Protein AF-A0A2D5MUQ4-F1 (afdb_monomer_lite)

Sequence (178 aa):
MEIVLVNTPPAYGQQVWVDNIKHMLDNNNREYDTIHVMDSVVYGGVYDKLLLFDRFRTGQYLYFDLDIIINGSIVDLYTNKFTLLNAWWREPFHTPLNSSIMSWCGDHSYIHDKFAEDPDYYMVKYHKGIDEYIYKEIEYETYEKVCDSYVYGGGEMPITLYNHARDKLWEHECSLSE

Secondary structure (DSSP, 8-state):
-EEEEE--TTT---HHHHHHHHHHHHHTT---SEEEEE---SS-GGGGGGHHHHH--SSEEEEE-SSEEE-S--GGG--SS-EEEE-TTS-TTS-SEEEEEEEEES--THHHHHHHTSHHHHHHHTTT-HHHHHHHHS--EE-SS--EEGGGT--SSSEEE-GGGGGGGGGSTTSPP-

pLDDT: mean 94.15, std 5.93, range [52.16, 98.5]

Radius of gyration: 15.36 Å; chains: 1; bounding box: 35×33×42 Å

Structure (mmCIF, N/CA/C/O backbone):
data_AF-A0A2D5MUQ4-F1
#
_entry.id   AF-A0A2D5MUQ4-F1
#
loop_
_atom_site.group_PDB
_atom_site.id
_atom_site.type_symbol
_atom_site.label_atom_id
_atom_site.label_alt_id
_atom_site.label_comp_id
_atom_site.label_asym_id
_atom_site.label_entity_id
_atom_site.label_seq_id
_atom_site.pdbx_PDB_ins_code
_atom_site.Cartn_x
_atom_site.Cartn_y
_atom_site.Cartn_z
_atom_site.occupancy
_atom_site.B_iso_or_equiv
_atom_site.auth_seq_id
_atom_site.auth_comp_id
_atom_site.auth_asym_id
_atom_site.auth_atom_id
_atom_site.pdbx_PDB_model_num
ATOM 1 N N . MET A 1 1 ? -14.838 -7.411 -0.665 1.00 86.75 1 MET A N 1
ATOM 2 C CA . MET A 1 1 ? -13.852 -6.411 -0.220 1.00 86.75 1 MET A CA 1
ATOM 3 C C . MET A 1 1 ? -12.791 -7.134 0.578 1.00 86.75 1 MET A C 1
ATOM 5 O O . MET A 1 1 ? -13.040 -7.548 1.706 1.00 86.75 1 MET A O 1
ATOM 9 N N . GLU A 1 2 ? -11.645 -7.365 -0.044 1.00 95.06 2 GLU A N 1
ATOM 10 C CA . GLU A 1 2 ? -10.584 -8.198 0.511 1.00 95.06 2 GLU A CA 1
ATOM 11 C C . GLU A 1 2 ? -9.369 -7.325 0.824 1.00 95.06 2 GLU A C 1
ATOM 13 O O . GLU A 1 2 ? -8.897 -6.572 -0.029 1.00 95.06 2 GLU A O 1
ATOM 18 N N . ILE A 1 3 ? -8.866 -7.421 2.052 1.00 96.56 3 ILE A N 1
ATOM 19 C CA . ILE A 1 3 ? -7.632 -6.750 2.455 1.00 96.56 3 ILE A CA 1
ATOM 20 C C . ILE A 1 3 ? -6.459 -7.657 2.113 1.00 96.56 3 ILE A C 1
ATOM 22 O O . ILE A 1 3 ? -6.525 -8.870 2.314 1.00 96.56 3 ILE A O 1
ATOM 26 N N . VAL A 1 4 ? -5.371 -7.075 1.626 1.00 97.88 4 VAL A N 1
ATOM 27 C CA . VAL A 1 4 ? -4.154 -7.808 1.284 1.00 97.88 4 VAL A CA 1
ATOM 28 C C . VAL A 1 4 ? -2.959 -7.152 1.961 1.00 97.88 4 VAL A C 1
ATOM 30 O O . VAL A 1 4 ? -2.803 -5.938 1.899 1.00 97.88 4 VAL A O 1
ATOM 33 N N . LEU A 1 5 ? -2.109 -7.948 2.605 1.00 98.25 5 LEU A N 1
ATOM 34 C CA . LEU A 1 5 ? -0.939 -7.479 3.348 1.00 98.25 5 LEU A CA 1
ATOM 35 C C . LEU A 1 5 ? 0.315 -8.230 2.898 1.00 98.25 5 LEU A C 1
ATOM 37 O O . LEU A 1 5 ? 0.256 -9.426 2.607 1.00 98.25 5 LEU A O 1
ATOM 41 N N . VAL A 1 6 ? 1.460 -7.547 2.888 1.00 97.62 6 VAL A N 1
ATOM 42 C CA . VAL A 1 6 ? 2.773 -8.147 2.607 1.00 97.62 6 VAL A CA 1
ATOM 43 C C . VAL A 1 6 ? 3.601 -8.135 3.885 1.00 97.62 6 VAL A C 1
ATOM 45 O O . VAL A 1 6 ? 4.000 -7.077 4.360 1.00 97.62 6 VAL A O 1
ATOM 48 N N . ASN A 1 7 ? 3.854 -9.317 4.445 1.00 97.00 7 ASN A N 1
ATOM 49 C CA . ASN A 1 7 ? 4.546 -9.514 5.716 1.00 97.00 7 ASN A CA 1
ATOM 50 C C . ASN A 1 7 ? 5.844 -10.308 5.516 1.00 97.00 7 ASN A C 1
ATOM 52 O O . ASN A 1 7 ? 5.969 -11.444 5.970 1.00 97.00 7 ASN A O 1
ATOM 56 N N . THR A 1 8 ? 6.806 -9.722 4.802 1.00 94.81 8 THR A N 1
ATOM 57 C CA . THR A 1 8 ? 8.062 -10.389 4.432 1.00 94.81 8 THR A CA 1
ATOM 58 C C . THR A 1 8 ? 9.258 -9.944 5.297 1.00 94.81 8 THR A C 1
ATOM 60 O O . THR A 1 8 ? 9.400 -8.759 5.625 1.00 94.81 8 THR A O 1
ATOM 63 N N . PRO A 1 9 ? 10.161 -10.868 5.687 1.00 92.81 9 PRO A N 1
ATOM 64 C CA . PRO A 1 9 ? 11.406 -10.527 6.377 1.00 92.81 9 PRO A CA 1
ATOM 65 C C . PRO A 1 9 ? 12.419 -9.823 5.453 1.00 92.81 9 PRO A C 1
ATOM 67 O O . PRO A 1 9 ? 12.326 -9.930 4.231 1.00 92.81 9 PRO A O 1
ATOM 70 N N . PRO A 1 10 ? 13.433 -9.125 6.008 1.00 91.19 10 PRO A N 1
ATOM 71 C CA . PRO A 1 10 ? 13.711 -8.950 7.439 1.00 91.19 10 PRO A CA 1
ATOM 72 C C . PRO A 1 10 ? 13.023 -7.724 8.051 1.00 91.19 10 PRO A C 1
ATOM 74 O O . PRO A 1 10 ? 13.089 -7.526 9.260 1.00 91.19 10 PRO A O 1
ATOM 77 N N . ALA A 1 11 ? 12.429 -6.862 7.221 1.00 88.31 11 ALA A N 1
ATOM 78 C CA . ALA A 1 11 ? 11.771 -5.649 7.688 1.00 88.31 11 ALA A CA 1
ATOM 79 C C . ALA A 1 11 ? 10.514 -5.973 8.505 1.00 88.31 11 ALA A C 1
ATOM 81 O O . ALA A 1 11 ? 10.286 -5.339 9.533 1.00 88.31 11 ALA A O 1
ATOM 82 N N . TYR A 1 12 ? 9.762 -6.976 8.056 1.00 93.25 12 TYR A N 1
ATOM 83 C CA . TYR A 1 12 ? 8.589 -7.520 8.724 1.00 93.25 12 TYR A CA 1
ATOM 84 C C . TYR A 1 12 ? 8.767 -9.041 8.900 1.00 93.25 12 TYR A C 1
ATOM 86 O O . TYR A 1 12 ? 9.876 -9.514 9.149 1.00 93.25 12 TYR A O 1
ATOM 94 N N . GLY A 1 13 ? 7.690 -9.820 8.814 1.00 93.00 13 GLY A N 1
ATOM 95 C CA . GLY A 1 13 ? 7.683 -11.279 8.975 1.00 93.00 13 GLY A CA 1
ATOM 96 C C . GLY A 1 13 ? 7.219 -11.754 10.353 1.00 93.00 13 GLY A C 1
ATOM 97 O O . GLY A 1 13 ? 7.132 -12.953 10.599 1.00 93.00 13 GLY A O 1
ATOM 98 N N . GLN A 1 14 ? 6.907 -10.829 11.261 1.00 94.88 14 GLN A N 1
ATOM 99 C CA . GLN A 1 14 ? 6.326 -11.139 12.568 1.00 94.88 14 GLN A CA 1
ATOM 100 C C . GLN A 1 14 ? 4.811 -10.938 12.511 1.00 94.88 14 GLN A C 1
ATOM 102 O O . GLN A 1 14 ? 4.330 -9.980 11.907 1.00 94.88 14 GLN A O 1
ATOM 107 N N . GLN A 1 15 ? 4.054 -11.828 13.155 1.00 95.94 15 GLN A N 1
ATOM 108 C CA . GLN A 1 15 ? 2.587 -11.809 13.121 1.00 95.94 15 GLN A CA 1
ATOM 109 C C . GLN A 1 15 ? 1.989 -10.527 13.731 1.00 95.94 15 GLN A C 1
ATOM 111 O O . GLN A 1 15 ? 0.960 -10.055 13.258 1.00 95.94 15 GLN A O 1
ATOM 116 N N . VAL A 1 16 ? 2.685 -9.905 14.691 1.00 95.62 16 VAL A N 1
ATOM 117 C CA . VAL A 1 16 ? 2.245 -8.671 15.368 1.00 95.62 16 VAL A CA 1
ATOM 118 C C . VAL A 1 16 ? 1.928 -7.526 14.399 1.00 95.62 16 VAL A C 1
ATOM 120 O O . VAL A 1 16 ? 1.010 -6.753 14.642 1.00 95.62 16 VAL A O 1
ATOM 123 N N . TRP A 1 17 ? 2.627 -7.439 13.263 1.00 96.25 17 TRP A N 1
ATOM 124 C CA . TRP A 1 17 ? 2.366 -6.407 12.257 1.00 96.25 17 TRP A CA 1
ATOM 125 C C . TRP A 1 17 ? 1.008 -6.587 11.575 1.00 96.25 17 TRP A C 1
ATOM 127 O O . TRP A 1 17 ? 0.276 -5.622 11.370 1.00 96.25 17 TRP A O 1
ATOM 137 N N . VAL A 1 18 ? 0.654 -7.832 11.252 1.00 97.25 18 VAL A N 1
ATOM 138 C CA . VAL A 1 18 ? -0.649 -8.179 10.670 1.00 97.25 18 VAL A CA 1
ATOM 139 C C . VAL A 1 18 ? -1.751 -7.990 11.704 1.00 97.25 18 VAL A C 1
ATOM 141 O O . VAL A 1 18 ? -2.789 -7.400 11.402 1.00 97.25 18 VAL A O 1
ATOM 144 N N . ASP A 1 19 ? -1.511 -8.454 12.930 1.00 96.69 19 ASP A N 1
ATOM 145 C CA . ASP A 1 19 ? -2.466 -8.328 14.029 1.00 96.69 19 ASP A CA 1
ATOM 146 C C . ASP A 1 19 ? -2.759 -6.855 14.331 1.00 96.69 19 ASP A C 1
ATOM 148 O O . ASP A 1 19 ? -3.904 -6.503 14.605 1.00 96.69 19 ASP A O 1
ATOM 152 N N . ASN A 1 20 ? -1.757 -5.982 14.207 1.00 96.69 20 ASN A N 1
ATOM 153 C CA . ASN A 1 20 ? -1.917 -4.548 14.401 1.00 96.69 20 ASN A CA 1
ATOM 154 C C . ASN A 1 20 ? -2.831 -3.912 13.343 1.00 96.69 20 ASN A C 1
ATOM 156 O O . ASN A 1 20 ? -3.748 -3.171 13.693 1.00 96.69 20 ASN A O 1
ATOM 160 N N . ILE A 1 21 ? -2.650 -4.246 12.058 1.00 96.31 21 ILE A N 1
ATOM 161 C CA . ILE A 1 21 ? -3.567 -3.789 10.999 1.00 96.31 21 ILE A CA 1
ATOM 162 C C . ILE A 1 21 ? -4.990 -4.264 11.286 1.00 96.31 21 ILE A C 1
ATOM 164 O O . ILE A 1 21 ? -5.930 -3.469 11.239 1.00 96.31 21 ILE A O 1
ATOM 168 N N . LYS A 1 22 ? -5.151 -5.544 11.634 1.00 95.25 22 LYS A N 1
ATOM 169 C CA . LYS A 1 22 ? -6.458 -6.106 11.974 1.00 95.25 22 LYS A CA 1
ATOM 170 C C . LYS A 1 22 ? -7.100 -5.376 13.158 1.00 95.25 22 LYS A C 1
ATOM 172 O O . LYS A 1 22 ? -8.259 -4.990 13.068 1.00 95.25 22 LYS A O 1
ATOM 177 N N . HIS A 1 23 ? -6.343 -5.133 14.225 1.00 94.44 23 HIS A N 1
ATOM 178 C CA . HIS A 1 23 ? -6.805 -4.395 15.399 1.00 94.44 23 HIS A CA 1
ATOM 179 C C . HIS A 1 23 ? -7.346 -3.008 15.033 1.00 94.44 23 HIS A C 1
ATOM 181 O O . HIS A 1 23 ? -8.448 -2.642 15.442 1.00 94.44 23 HIS A O 1
ATOM 187 N N . MET A 1 24 ? -6.606 -2.256 14.214 1.00 94.50 24 MET A N 1
ATOM 188 C CA . MET A 1 24 ? -7.035 -0.929 13.774 1.00 94.50 24 MET A CA 1
ATOM 189 C C . MET A 1 24 ? -8.279 -0.985 12.878 1.00 94.50 24 MET A C 1
ATOM 191 O O . MET A 1 24 ? -9.165 -0.142 13.014 1.00 94.50 24 MET A O 1
ATOM 195 N N . LEU A 1 25 ? -8.394 -1.976 11.989 1.00 92.75 25 LEU A N 1
ATOM 196 C CA . LEU A 1 25 ? -9.591 -2.165 11.161 1.00 92.75 25 LEU A CA 1
ATOM 197 C C . LEU A 1 25 ? -10.826 -2.506 12.009 1.00 92.75 25 LEU A C 1
ATOM 199 O O . LEU A 1 25 ? -11.881 -1.890 11.828 1.00 92.75 25 LEU A O 1
ATOM 203 N N . ASP A 1 26 ? -10.680 -3.436 12.953 1.00 90.94 26 ASP A N 1
ATOM 204 C CA . ASP A 1 26 ? -11.761 -3.900 13.825 1.00 90.94 26 ASP A CA 1
ATOM 205 C C . ASP A 1 26 ? -12.262 -2.754 14.732 1.00 90.94 26 ASP A C 1
ATOM 207 O O . ASP A 1 26 ? -13.469 -2.522 14.831 1.00 90.94 26 ASP A O 1
ATOM 211 N N . ASN A 1 27 ? -11.356 -1.952 15.310 1.00 89.56 27 ASN A N 1
ATOM 212 C CA . ASN A 1 27 ? -11.713 -0.789 16.141 1.00 89.56 27 ASN A CA 1
ATOM 213 C C . ASN A 1 27 ? -12.440 0.320 15.365 1.00 89.56 27 ASN A C 1
ATOM 215 O O . ASN A 1 27 ? -13.221 1.078 15.942 1.00 89.56 27 ASN A O 1
ATOM 219 N N . ASN A 1 28 ? -12.205 0.417 14.056 1.00 83.69 28 ASN A N 1
ATOM 220 C CA . ASN A 1 28 ? -12.865 1.383 13.181 1.00 83.69 28 ASN A CA 1
ATOM 221 C C . ASN A 1 28 ? -14.154 0.825 12.537 1.00 83.69 28 ASN A C 1
ATOM 223 O O . ASN A 1 28 ? -14.631 1.394 11.551 1.00 83.69 28 ASN A O 1
ATOM 227 N N . ASN A 1 29 ? -14.723 -0.263 13.090 1.00 74.25 29 ASN A N 1
ATOM 228 C CA . ASN A 1 29 ? -15.952 -0.938 12.638 1.00 74.25 29 ASN A CA 1
ATOM 229 C C . ASN A 1 29 ? -15.964 -1.213 11.125 1.00 74.25 29 ASN A C 1
ATOM 231 O O . ASN A 1 29 ? -16.940 -0.919 10.430 1.00 74.25 29 ASN A O 1
ATOM 235 N N . ARG A 1 30 ? -14.850 -1.721 10.590 1.00 74.50 30 ARG A N 1
ATOM 236 C CA . ARG A 1 30 ? -14.719 -1.967 9.152 1.00 74.50 30 ARG A CA 1
ATOM 237 C C . ARG A 1 30 ? -15.258 -3.324 8.752 1.00 74.50 30 ARG A C 1
ATOM 239 O O . ARG A 1 30 ? -14.832 -4.349 9.267 1.00 74.50 30 ARG A O 1
ATOM 246 N N . GLU A 1 31 ? -16.130 -3.308 7.752 1.00 79.94 31 GLU A N 1
ATOM 247 C CA . GLU A 1 31 ? -16.535 -4.511 7.042 1.00 79.94 31 GLU A CA 1
ATOM 248 C C . GLU A 1 31 ? -15.486 -4.839 5.972 1.00 79.94 31 GLU A C 1
ATOM 250 O O . GLU A 1 31 ? -15.258 -4.078 5.029 1.00 79.94 31 GLU A O 1
ATOM 255 N N . TYR A 1 32 ? -14.829 -5.979 6.140 1.00 88.56 32 TYR A N 1
ATOM 256 C CA . TYR A 1 32 ? -14.004 -6.636 5.135 1.00 88.56 32 TYR A CA 1
ATOM 257 C C . TYR A 1 32 ? -14.345 -8.127 5.153 1.00 88.56 32 TYR A C 1
ATOM 259 O O . TYR A 1 32 ? -14.687 -8.678 6.198 1.00 88.56 32 TYR A O 1
ATOM 267 N N . ASP A 1 33 ? -14.252 -8.788 4.003 1.00 91.31 33 ASP A N 1
ATOM 268 C CA . ASP A 1 33 ? -14.628 -10.201 3.897 1.00 91.31 33 ASP A CA 1
ATOM 269 C C . ASP A 1 33 ? -13.505 -11.109 4.405 1.00 91.31 33 ASP A C 1
ATOM 271 O O . ASP A 1 33 ? -13.742 -12.138 5.037 1.00 91.31 33 ASP A O 1
ATOM 275 N N . THR A 1 34 ? -12.256 -10.764 4.088 1.00 94.88 34 THR A N 1
ATOM 276 C CA . THR A 1 34 ? -11.067 -11.568 4.396 1.00 94.88 34 THR A CA 1
ATOM 277 C C . THR A 1 34 ? -9.814 -10.692 4.387 1.00 94.88 34 THR A C 1
ATOM 279 O O . THR A 1 34 ? -9.734 -9.729 3.622 1.00 94.88 34 THR A O 1
ATOM 282 N N . ILE A 1 35 ? -8.836 -11.042 5.231 1.00 96.88 35 ILE A N 1
ATOM 283 C CA . ILE A 1 35 ? -7.461 -10.532 5.169 1.00 96.88 35 ILE A CA 1
ATOM 284 C C . ILE A 1 35 ? -6.578 -11.638 4.595 1.00 96.88 35 ILE A C 1
ATOM 286 O O . ILE A 1 35 ? -6.463 -12.714 5.183 1.00 96.88 35 ILE A O 1
ATOM 290 N N . HIS A 1 36 ? -5.927 -11.354 3.473 1.00 98.00 36 HIS A N 1
ATOM 291 C CA . HIS A 1 36 ? -4.890 -12.197 2.894 1.00 98.00 36 HIS A CA 1
ATOM 292 C C . HIS A 1 36 ? -3.518 -11.692 3.313 1.00 98.00 36 HIS A C 1
ATOM 294 O O . HIS A 1 36 ? -3.241 -10.496 3.244 1.00 98.00 36 HIS A O 1
ATOM 300 N N . VAL A 1 37 ? -2.638 -12.609 3.706 1.00 97.94 37 VAL A N 1
ATOM 301 C CA . VAL A 1 37 ? -1.260 -12.287 4.084 1.00 97.94 37 VAL A CA 1
ATOM 302 C C . VAL A 1 37 ? -0.316 -13.000 3.133 1.00 97.94 37 VAL A C 1
ATOM 304 O O . VAL A 1 37 ? -0.373 -14.219 2.984 1.00 97.94 37 VAL A O 1
ATOM 307 N N . MET A 1 38 ? 0.557 -12.231 2.492 1.00 96.44 38 MET A N 1
ATOM 308 C CA . MET A 1 38 ? 1.636 -12.739 1.663 1.00 96.44 38 MET A CA 1
ATOM 309 C C . MET A 1 38 ? 2.966 -12.616 2.406 1.00 96.44 38 MET A C 1
ATOM 311 O O . MET A 1 38 ? 3.388 -11.520 2.759 1.00 96.44 38 MET A O 1
ATOM 315 N N . ASP A 1 39 ? 3.646 -13.739 2.598 1.00 94.75 39 ASP A N 1
ATOM 316 C CA . ASP A 1 39 ? 4.913 -13.862 3.334 1.00 94.75 39 ASP A CA 1
ATOM 317 C C . ASP A 1 39 ? 6.069 -14.394 2.462 1.00 94.75 39 ASP A C 1
ATOM 319 O O . ASP A 1 39 ? 7.197 -14.568 2.926 1.00 94.75 39 ASP A O 1
ATOM 323 N N . SER A 1 40 ? 5.801 -14.645 1.178 1.00 91.69 40 SER A N 1
ATOM 324 C CA . SER A 1 40 ? 6.786 -15.157 0.229 1.00 91.69 40 SER A CA 1
ATOM 325 C C . SER A 1 40 ? 7.755 -14.059 -0.209 1.00 91.69 40 SER A C 1
ATOM 327 O O . SER A 1 40 ? 7.325 -13.023 -0.708 1.00 91.69 40 SER A O 1
ATOM 329 N N . VAL A 1 41 ? 9.055 -14.334 -0.108 1.00 95.44 41 VAL A N 1
ATOM 330 C CA . VAL A 1 41 ? 10.124 -13.474 -0.636 1.00 95.44 41 VAL A CA 1
ATOM 331 C C . VAL A 1 41 ? 10.547 -14.003 -2.005 1.00 95.44 41 VAL A C 1
ATOM 333 O O . VAL A 1 41 ? 11.063 -15.120 -2.085 1.00 95.44 41 VAL A O 1
ATOM 336 N N . VAL A 1 42 ? 10.324 -13.233 -3.075 1.00 96.00 42 VAL A N 1
ATOM 337 C CA . VAL A 1 42 ? 10.716 -13.609 -4.451 1.00 96.00 42 VAL A CA 1
ATOM 338 C C . VAL A 1 42 ? 11.713 -12.607 -5.022 1.00 96.00 42 VAL A C 1
ATOM 340 O O . VAL A 1 42 ? 12.784 -13.008 -5.468 1.00 96.00 42 VAL A O 1
ATOM 343 N N . TYR A 1 43 ? 11.385 -11.316 -4.970 1.00 94.62 43 TYR A N 1
ATOM 344 C CA . TYR A 1 43 ? 12.250 -10.223 -5.428 1.00 94.62 43 TYR A CA 1
ATOM 345 C C . TYR A 1 43 ? 12.979 -9.553 -4.260 1.00 94.62 43 TYR A C 1
ATOM 347 O O . TYR A 1 43 ? 14.104 -9.076 -4.404 1.00 94.62 43 TYR A O 1
ATOM 355 N N . GLY A 1 44 ? 12.347 -9.548 -3.085 1.00 93.12 44 GLY A N 1
ATOM 356 C CA . GLY A 1 44 ? 12.867 -8.944 -1.869 1.00 93.12 44 GLY A CA 1
ATOM 357 C C . GLY A 1 44 ? 12.488 -7.475 -1.689 1.00 93.12 44 GLY A C 1
ATOM 358 O O . GLY A 1 44 ? 12.308 -6.698 -2.633 1.00 93.12 44 GLY A O 1
ATOM 359 N N . GLY A 1 45 ? 12.403 -7.075 -0.419 1.00 91.88 45 GLY A N 1
ATOM 360 C CA . GLY A 1 45 ? 12.113 -5.700 -0.022 1.00 91.88 45 GLY A CA 1
ATOM 361 C C . GLY A 1 45 ? 10.775 -5.207 -0.573 1.00 91.88 45 GLY A C 1
ATOM 362 O O . GLY A 1 45 ? 9.781 -5.926 -0.579 1.00 91.88 45 GLY A O 1
ATOM 363 N N . VAL A 1 46 ? 10.751 -3.963 -1.055 1.00 94.50 46 VAL A N 1
ATOM 364 C CA . VAL A 1 46 ? 9.523 -3.340 -1.576 1.00 94.50 46 VAL A CA 1
ATOM 365 C C . VAL A 1 46 ? 9.004 -3.990 -2.861 1.00 94.50 46 VAL A C 1
ATOM 367 O O . VAL A 1 46 ? 7.836 -3.805 -3.190 1.00 94.50 46 VAL A O 1
ATOM 370 N N . TYR A 1 47 ? 9.838 -4.742 -3.587 1.00 96.75 47 TYR A N 1
ATOM 371 C CA . TYR A 1 47 ? 9.458 -5.342 -4.869 1.00 96.75 47 TYR A CA 1
ATOM 372 C C . TYR A 1 47 ? 8.545 -6.556 -4.718 1.00 96.75 47 TYR A C 1
ATOM 374 O O . TYR A 1 47 ? 7.775 -6.832 -5.633 1.00 96.75 47 TYR A O 1
ATOM 382 N N . ASP A 1 48 ? 8.538 -7.228 -3.562 1.00 96.50 48 ASP A N 1
ATOM 383 C CA . ASP A 1 48 ? 7.624 -8.355 -3.322 1.00 96.50 48 ASP A CA 1
ATOM 384 C C . ASP A 1 48 ? 6.148 -7.935 -3.414 1.00 96.50 48 ASP A C 1
ATOM 386 O O . ASP A 1 48 ? 5.301 -8.748 -3.773 1.00 96.50 48 ASP A O 1
ATOM 390 N N . LYS A 1 49 ? 5.831 -6.647 -3.215 1.00 97.25 49 LYS A N 1
ATOM 391 C CA . LYS A 1 49 ? 4.494 -6.083 -3.467 1.00 97.25 49 LYS A CA 1
ATOM 392 C C . LYS A 1 49 ? 3.994 -6.318 -4.899 1.00 97.25 49 LYS A C 1
A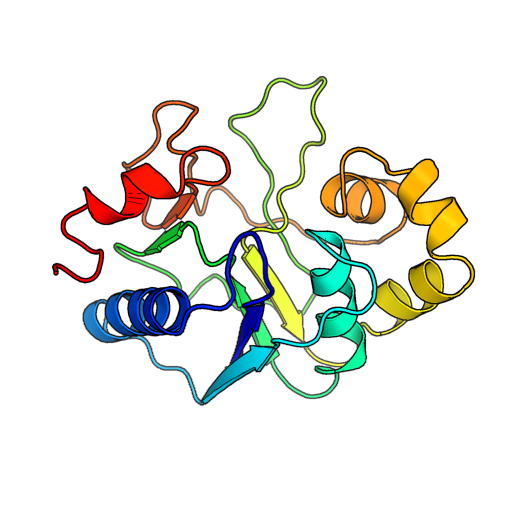TOM 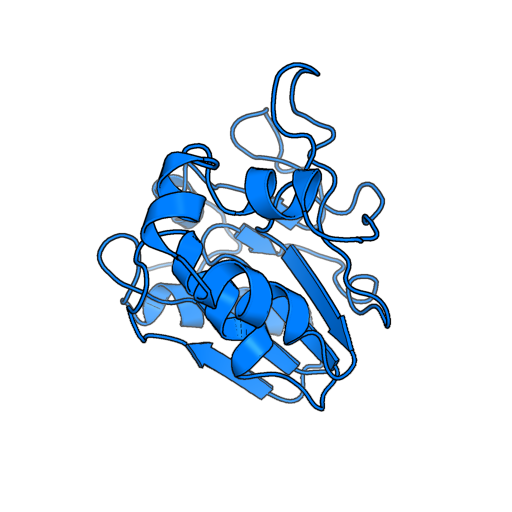394 O O . LYS A 1 49 ? 2.789 -6.353 -5.119 1.00 97.25 49 LYS A O 1
ATOM 399 N N . LEU A 1 50 ? 4.877 -6.496 -5.882 1.00 98.00 50 LEU A N 1
ATOM 400 C CA . LEU A 1 50 ? 4.463 -6.751 -7.264 1.00 98.00 50 LEU A CA 1
ATOM 401 C C . LEU A 1 50 ? 3.816 -8.132 -7.432 1.00 98.00 50 LEU A C 1
ATOM 403 O O . LEU A 1 50 ? 2.961 -8.294 -8.297 1.00 98.00 50 LEU A O 1
ATOM 407 N N . LEU A 1 51 ? 4.130 -9.097 -6.561 1.00 97.75 51 LEU A N 1
ATOM 408 C CA . LEU A 1 51 ? 3.484 -10.417 -6.552 1.00 97.75 51 LEU A CA 1
ATOM 409 C C . LEU A 1 51 ? 1.987 -10.339 -6.224 1.00 97.75 51 LEU A C 1
ATOM 411 O O . LEU A 1 51 ? 1.247 -11.282 -6.500 1.00 97.75 51 LEU A O 1
ATOM 415 N N . LEU A 1 52 ? 1.519 -9.230 -5.644 1.00 97.88 52 LEU A N 1
ATOM 416 C CA . LEU A 1 52 ? 0.100 -9.035 -5.363 1.00 97.88 52 LEU A CA 1
ATOM 417 C C . LEU A 1 52 ? -0.728 -9.072 -6.653 1.00 97.88 52 LEU A C 1
ATOM 419 O O . LEU A 1 52 ? -1.770 -9.721 -6.695 1.00 97.88 52 LEU A O 1
ATOM 423 N N . PHE A 1 53 ? -0.230 -8.454 -7.725 1.00 98.06 53 PHE A N 1
ATOM 424 C CA . PHE A 1 53 ? -0.925 -8.413 -9.013 1.00 98.06 53 PHE A CA 1
ATOM 425 C C . PHE A 1 53 ? -0.935 -9.771 -9.729 1.00 98.06 53 PHE A C 1
ATOM 427 O O . PHE A 1 53 ? -1.834 -10.042 -10.519 1.00 98.06 53 PHE A O 1
ATOM 434 N N . ASP A 1 54 ? 0.022 -10.648 -9.419 1.00 97.56 54 ASP A N 1
ATOM 435 C CA . ASP A 1 54 ? 0.028 -12.035 -9.890 1.00 97.56 54 ASP A CA 1
ATOM 436 C C . ASP A 1 54 ? -0.980 -12.913 -9.130 1.00 97.56 54 ASP A C 1
ATOM 438 O O . ASP A 1 54 ? -1.658 -13.751 -9.723 1.00 97.56 54 ASP A O 1
ATOM 442 N N . ARG A 1 55 ? -1.119 -12.715 -7.815 1.00 97.19 55 ARG A N 1
ATOM 443 C CA . ARG A 1 55 ? -1.904 -13.607 -6.942 1.00 97.19 55 ARG A CA 1
ATOM 444 C C . ARG A 1 55 ? -3.380 -13.221 -6.822 1.00 97.19 55 ARG A C 1
ATOM 446 O O . ARG A 1 55 ? -4.225 -14.094 -6.636 1.00 97.19 55 ARG A O 1
ATOM 453 N N . PHE A 1 56 ? -3.703 -11.936 -6.936 1.00 97.31 56 PHE A N 1
ATOM 454 C CA . PHE A 1 56 ? -5.022 -11.383 -6.618 1.00 97.31 56 PHE A CA 1
ATOM 455 C C . PHE A 1 56 ? -5.665 -10.755 -7.863 1.00 97.31 56 PHE A C 1
ATOM 457 O O . PHE A 1 56 ? -5.595 -9.545 -8.079 1.00 97.31 56 PHE A O 1
ATOM 464 N N . ARG A 1 57 ? -6.284 -11.603 -8.700 1.00 97.06 57 ARG A N 1
ATOM 465 C CA . ARG A 1 57 ? -6.751 -11.244 -10.059 1.00 97.06 57 ARG A CA 1
ATOM 466 C C . ARG A 1 57 ? -8.270 -11.202 -10.262 1.00 97.06 57 ARG A C 1
ATOM 468 O O . ARG A 1 57 ? -8.725 -10.868 -11.349 1.00 97.06 57 ARG A O 1
ATOM 475 N N . THR A 1 58 ? -9.076 -11.622 -9.285 1.00 96.00 58 THR A N 1
ATOM 476 C CA . THR A 1 58 ? -10.522 -11.864 -9.520 1.00 96.00 58 THR A CA 1
ATOM 477 C C . THR A 1 58 ? -11.460 -11.089 -8.602 1.00 96.00 58 THR A C 1
ATOM 479 O O . THR A 1 58 ? -12.625 -10.909 -8.947 1.00 96.00 58 THR A O 1
ATOM 482 N N . GLY A 1 59 ? -10.965 -10.622 -7.460 1.00 95.31 59 GLY A N 1
ATOM 483 C CA . GLY A 1 59 ? -11.734 -9.890 -6.461 1.00 95.31 59 GLY A CA 1
ATOM 484 C C . GLY A 1 59 ? -11.563 -8.372 -6.528 1.00 95.31 59 GLY A C 1
ATOM 485 O O . GLY A 1 59 ? -11.072 -7.803 -7.505 1.00 95.31 59 GLY A O 1
ATOM 486 N N . GLN A 1 60 ? -11.985 -7.736 -5.436 1.00 96.25 60 GLN A N 1
ATOM 487 C CA . GLN A 1 60 ? -11.808 -6.316 -5.147 1.00 96.25 60 GLN A CA 1
ATOM 488 C C . GLN A 1 60 ? -10.861 -6.200 -3.956 1.00 96.25 60 GLN A C 1
ATOM 490 O O . GLN A 1 60 ? -11.243 -6.549 -2.831 1.00 96.25 60 GLN A O 1
ATOM 495 N N . TYR A 1 61 ? -9.659 -5.695 -4.205 1.00 97.31 61 TYR A N 1
ATOM 496 C CA . TYR A 1 61 ? -8.564 -5.737 -3.247 1.00 97.31 61 TYR A CA 1
ATOM 497 C C . TYR A 1 61 ? -8.196 -4.343 -2.749 1.00 97.31 61 TYR A C 1
ATOM 499 O O . TYR A 1 61 ? -8.260 -3.357 -3.491 1.00 97.31 61 TYR A O 1
ATOM 507 N N . LEU A 1 62 ? -7.801 -4.276 -1.482 1.00 97.06 62 LEU A N 1
ATOM 508 C CA . LEU A 1 62 ? -7.191 -3.109 -0.862 1.00 97.06 62 LEU A CA 1
ATOM 509 C C . LEU A 1 62 ? -5.934 -3.559 -0.116 1.00 97.06 62 LEU A C 1
ATOM 511 O O . LEU A 1 62 ? 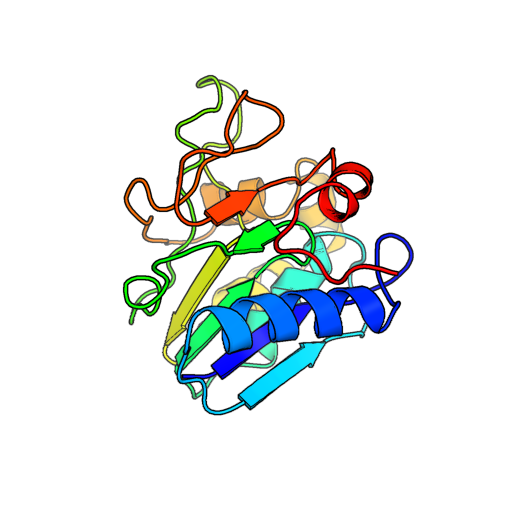-5.985 -4.362 0.813 1.00 97.06 62 LEU A O 1
ATOM 515 N N . TYR A 1 63 ? -4.800 -3.051 -0.568 1.00 98.25 63 TYR A N 1
ATOM 516 C CA . TYR A 1 63 ? -3.498 -3.274 0.024 1.00 98.25 63 TYR A CA 1
ATOM 517 C C . TYR A 1 63 ? -3.162 -2.182 1.033 1.00 98.25 63 TYR A C 1
ATOM 519 O O . TYR A 1 63 ? -3.374 -1.000 0.751 1.00 98.25 63 TYR A O 1
ATOM 527 N N . PHE A 1 64 ? -2.555 -2.592 2.144 1.00 97.81 64 PHE A N 1
ATOM 528 C CA . PHE A 1 64 ? -1.916 -1.711 3.112 1.00 97.81 64 PHE A CA 1
ATOM 529 C C . PHE A 1 64 ? -0.472 -2.152 3.365 1.00 97.81 64 PHE A C 1
ATOM 531 O O . PHE A 1 64 ? -0.207 -3.335 3.592 1.00 97.81 64 PHE A O 1
ATOM 538 N N . ASP A 1 65 ? 0.452 -1.189 3.391 1.00 97.75 65 ASP A N 1
ATOM 539 C CA . ASP A 1 65 ? 1.716 -1.383 4.098 1.00 97.75 65 ASP A CA 1
ATOM 540 C C . ASP A 1 65 ? 1.452 -1.611 5.590 1.00 97.75 65 ASP A C 1
ATOM 542 O O . ASP A 1 65 ? 0.454 -1.162 6.152 1.00 97.75 65 ASP A O 1
ATOM 546 N N . LEU A 1 66 ? 2.374 -2.317 6.242 1.00 97.50 66 LEU A N 1
ATOM 547 C CA . LEU A 1 66 ? 2.256 -2.681 7.654 1.00 97.50 66 LEU A CA 1
ATOM 548 C C . LEU A 1 66 ? 2.658 -1.548 8.611 1.00 97.50 66 LEU A C 1
ATOM 550 O O . LEU A 1 66 ? 2.415 -1.645 9.811 1.00 97.50 66 LEU A O 1
ATOM 554 N N . ASP A 1 67 ? 3.278 -0.482 8.102 1.00 96.75 67 ASP A N 1
ATOM 555 C CA . ASP A 1 67 ? 3.745 0.677 8.865 1.00 96.75 67 ASP A CA 1
ATOM 556 C C . ASP A 1 67 ? 2.830 1.902 8.704 1.00 96.75 67 ASP A C 1
ATOM 558 O O . ASP A 1 67 ? 3.276 3.024 8.446 1.00 96.75 67 ASP A O 1
ATOM 562 N N . ILE A 1 68 ? 1.531 1.685 8.895 1.00 96.62 68 ILE A N 1
ATOM 563 C CA . ILE A 1 68 ? 0.509 2.734 8.862 1.00 96.62 68 ILE A CA 1
ATOM 564 C C . ILE A 1 68 ? -0.321 2.725 10.144 1.00 96.62 68 ILE A C 1
ATOM 566 O O . ILE A 1 68 ? -0.507 1.679 10.760 1.00 96.62 68 ILE A O 1
ATOM 570 N N . ILE A 1 69 ? -0.878 3.876 10.507 1.00 96.31 69 ILE A N 1
ATOM 571 C CA . ILE A 1 69 ? -1.958 3.971 11.491 1.00 96.31 69 ILE A CA 1
ATOM 572 C C . ILE A 1 69 ? -3.270 4.222 10.761 1.00 96.31 69 ILE A C 1
ATOM 574 O O . ILE A 1 69 ? -3.331 5.098 9.902 1.00 96.31 69 ILE A O 1
ATOM 578 N N . ILE A 1 70 ? -4.316 3.480 11.130 1.00 94.56 70 ILE A N 1
ATOM 579 C CA . ILE A 1 70 ? -5.693 3.691 10.673 1.00 94.56 70 ILE A CA 1
ATOM 580 C C . ILE A 1 70 ? -6.517 4.120 11.892 1.00 94.56 70 ILE A C 1
ATOM 582 O O . ILE A 1 70 ? -6.824 3.304 12.761 1.00 94.56 70 ILE A O 1
ATOM 586 N N . ASN A 1 71 ? -6.869 5.402 11.967 1.00 91.00 71 ASN A N 1
ATOM 587 C CA . ASN A 1 71 ? -7.622 5.996 13.080 1.00 91.00 71 ASN A CA 1
ATOM 588 C C . ASN A 1 71 ? -8.998 6.547 12.643 1.00 91.00 71 ASN A C 1
ATOM 590 O O . ASN A 1 71 ? -9.680 7.207 13.427 1.00 91.00 71 ASN A O 1
ATOM 594 N N . GLY A 1 72 ? -9.421 6.277 11.400 1.00 86.88 72 GLY A N 1
ATOM 595 C CA . GLY A 1 72 ? -10.726 6.706 10.907 1.00 86.88 72 GLY A CA 1
ATOM 596 C C . GLY A 1 72 ? -11.211 6.045 9.610 1.00 86.88 72 GLY A C 1
ATOM 597 O O . GLY A 1 72 ? -10.983 4.865 9.344 1.00 86.88 72 GLY A O 1
ATOM 598 N N . SER A 1 73 ? -11.969 6.836 8.834 1.00 81.38 73 SER A N 1
ATOM 599 C CA . SER A 1 73 ? -12.479 6.640 7.455 1.00 81.38 73 SER A CA 1
ATOM 600 C C . SER A 1 73 ? -11.643 5.790 6.465 1.00 81.38 73 SER A C 1
ATOM 602 O O . SER A 1 73 ? -10.654 6.339 6.007 1.00 81.38 73 SER A O 1
ATOM 604 N N . ILE A 1 74 ? -12.010 4.564 6.046 1.00 78.69 74 ILE A N 1
ATOM 605 C CA . ILE A 1 74 ? -11.386 3.884 4.878 1.00 78.69 74 ILE A CA 1
ATOM 606 C C . ILE A 1 74 ? -12.374 3.430 3.786 1.00 78.69 74 ILE A C 1
ATOM 608 O O . ILE A 1 74 ? -11.955 2.793 2.825 1.00 78.69 74 ILE A O 1
ATOM 612 N N . VAL A 1 75 ? -13.681 3.723 3.915 1.00 67.94 75 VAL A N 1
ATOM 613 C CA . VAL A 1 75 ? -14.710 3.249 2.950 1.00 67.94 75 VAL A CA 1
ATOM 614 C C . VAL A 1 75 ? -14.384 3.671 1.517 1.00 67.94 75 VAL A C 1
ATOM 616 O O . VAL A 1 75 ? -14.563 2.890 0.588 1.00 67.94 75 VAL A O 1
ATOM 619 N N . ASP A 1 76 ? -13.843 4.874 1.352 1.00 83.81 76 ASP A N 1
ATOM 620 C CA . ASP A 1 76 ? -13.614 5.476 0.039 1.00 83.81 76 ASP A CA 1
ATOM 621 C C . ASP A 1 76 ? -12.308 5.004 -0.630 1.00 83.81 76 ASP A C 1
ATOM 623 O O . ASP A 1 76 ? -11.900 5.557 -1.650 1.00 83.81 76 ASP A O 1
ATOM 627 N N . LEU A 1 77 ? -11.638 3.986 -0.069 1.00 92.50 77 LEU A N 1
ATOM 628 C CA . LEU A 1 77 ? -10.398 3.440 -0.628 1.00 92.50 77 LEU A CA 1
ATOM 629 C C . LEU A 1 77 ? -10.617 2.305 -1.631 1.00 92.50 77 LEU A C 1
ATOM 631 O O . LEU A 1 77 ? -9.704 1.993 -2.383 1.00 92.50 77 LEU A O 1
ATOM 635 N N . TYR A 1 78 ? -11.789 1.669 -1.675 1.00 92.25 78 TYR A N 1
ATOM 636 C CA . TYR A 1 78 ? -12.036 0.628 -2.674 1.00 92.25 78 TYR A CA 1
ATOM 637 C C . TYR A 1 78 ? -12.362 1.247 -4.032 1.00 92.25 78 TYR A C 1
ATOM 639 O O . TYR A 1 78 ? -13.360 1.954 -4.179 1.00 92.25 78 TYR A O 1
ATOM 647 N N . THR A 1 79 ? -11.549 0.944 -5.044 1.00 93.44 79 THR A N 1
ATOM 648 C CA . THR A 1 79 ? -11.722 1.483 -6.398 1.00 93.44 79 THR A CA 1
ATOM 649 C C . THR A 1 79 ? -11.695 0.394 -7.467 1.00 93.44 79 THR A C 1
ATOM 651 O O . THR A 1 79 ? -11.020 -0.627 -7.351 1.00 93.44 79 THR A O 1
ATOM 654 N N . ASN A 1 80 ? -12.431 0.615 -8.560 1.00 92.62 80 ASN A N 1
ATOM 655 C CA . ASN A 1 80 ? -12.491 -0.358 -9.656 1.00 92.62 80 ASN A CA 1
ATOM 656 C C . ASN A 1 80 ? -11.230 -0.356 -10.539 1.00 92.62 80 ASN A C 1
ATOM 658 O O . ASN A 1 80 ? -10.934 -1.351 -11.193 1.00 92.62 80 ASN A O 1
ATOM 662 N N . LYS A 1 81 ? -10.508 0.767 -10.592 1.00 96.00 81 LYS A N 1
ATOM 663 C CA . LYS A 1 81 ? -9.268 0.929 -11.364 1.00 96.00 81 LYS A CA 1
ATOM 664 C C . LYS A 1 81 ? -8.061 0.824 -10.442 1.00 96.00 81 LYS A C 1
ATOM 666 O O . LYS A 1 81 ? -8.169 1.225 -9.287 1.00 96.00 81 LYS A O 1
ATOM 671 N N . PHE A 1 82 ? -6.907 0.401 -10.955 1.00 98.19 82 PHE A N 1
ATOM 672 C CA . PHE A 1 82 ? -5.663 0.466 -10.190 1.00 98.19 82 PHE A CA 1
ATOM 673 C C . PHE A 1 82 ? -5.384 1.889 -9.679 1.00 98.19 82 PHE A C 1
ATOM 675 O O . PHE A 1 82 ? -5.130 2.810 -10.457 1.00 98.19 82 PHE A O 1
ATOM 682 N N . THR A 1 83 ? -5.477 2.058 -8.361 1.00 98.50 83 THR A N 1
ATOM 683 C CA . THR A 1 83 ? -5.402 3.347 -7.669 1.00 98.50 83 THR A CA 1
ATOM 684 C C . THR A 1 83 ? -4.417 3.258 -6.514 1.00 98.50 83 THR A C 1
ATOM 686 O O . THR A 1 83 ? -4.484 2.322 -5.717 1.00 98.50 83 THR A O 1
ATOM 689 N N . LEU A 1 84 ? -3.531 4.241 -6.388 1.00 98.44 84 LEU A N 1
ATOM 690 C CA . LEU A 1 84 ? -2.584 4.360 -5.275 1.00 98.44 84 LEU A CA 1
ATOM 691 C C . LEU A 1 84 ? -2.456 5.807 -4.792 1.00 98.44 84 LEU A C 1
ATOM 693 O O . LEU A 1 84 ? -3.186 6.694 -5.233 1.00 98.44 84 LEU A O 1
ATOM 697 N N . LEU A 1 85 ? -1.570 6.073 -3.838 1.00 97.81 85 LEU A N 1
ATOM 698 C CA . LEU A 1 85 ? -1.484 7.399 -3.236 1.00 97.81 85 LEU A CA 1
ATOM 699 C C . LEU A 1 85 ? -0.682 8.369 -4.095 1.00 97.81 85 LEU A C 1
ATOM 701 O O . LEU A 1 85 ? 0.404 8.048 -4.579 1.00 97.81 85 LEU A O 1
ATOM 705 N N . ASN A 1 86 ? -1.175 9.602 -4.163 1.00 96.19 86 ASN A N 1
ATOM 706 C CA . ASN A 1 86 ? -0.348 10.762 -4.455 1.00 96.19 86 ASN A CA 1
ATOM 707 C C . ASN A 1 86 ? 0.296 11.253 -3.146 1.00 96.19 86 ASN A C 1
ATOM 709 O O . ASN A 1 86 ? -0.402 11.671 -2.221 1.00 96.19 86 ASN A O 1
ATOM 713 N N . ALA A 1 87 ? 1.623 11.221 -3.063 1.00 95.25 87 ALA A N 1
ATOM 714 C CA . ALA A 1 87 ? 2.422 11.668 -1.925 1.00 95.25 87 ALA A CA 1
ATOM 715 C C . ALA A 1 87 ? 2.519 13.204 -1.883 1.00 95.25 87 ALA A C 1
ATOM 717 O O . ALA A 1 87 ? 3.595 13.786 -2.023 1.00 95.25 87 ALA A O 1
ATOM 718 N N . TRP A 1 88 ? 1.377 13.865 -1.685 1.00 94.12 88 TRP A N 1
ATOM 719 C CA . TRP A 1 88 ? 1.196 15.321 -1.768 1.00 94.12 88 TRP A CA 1
ATOM 720 C C . TRP A 1 88 ? 2.027 16.138 -0.762 1.00 94.12 88 TRP A C 1
ATOM 722 O O . TRP A 1 88 ? 2.109 17.358 -0.891 1.00 94.12 88 TRP A O 1
ATOM 732 N N . TRP A 1 89 ? 2.621 15.483 0.236 1.00 94.06 89 TRP A N 1
ATOM 733 C CA . TRP A 1 89 ? 3.520 16.067 1.236 1.00 94.06 89 TRP A CA 1
ATOM 734 C C . TRP A 1 89 ? 4.996 16.100 0.802 1.00 94.06 89 TRP A C 1
ATOM 736 O O . TRP A 1 89 ? 5.816 16.703 1.491 1.00 94.06 89 TRP A O 1
ATOM 746 N N . ARG A 1 90 ? 5.370 15.426 -0.296 1.00 92.69 90 ARG A N 1
ATOM 747 C CA . ARG A 1 90 ? 6.761 15.375 -0.773 1.00 92.69 90 ARG A CA 1
ATOM 748 C C . ARG A 1 90 ? 7.082 16.547 -1.696 1.00 92.69 90 ARG A C 1
ATOM 750 O O . ARG A 1 90 ? 6.243 17.016 -2.460 1.00 92.69 90 ARG A O 1
ATOM 757 N N . GLU A 1 91 ? 8.349 16.950 -1.683 1.00 91.56 91 GLU A N 1
ATOM 758 C CA . GLU A 1 91 ? 8.874 17.932 -2.631 1.00 91.56 91 GLU A CA 1
ATOM 759 C C . GLU A 1 91 ? 8.849 17.405 -4.085 1.00 91.56 91 GLU A C 1
ATOM 761 O O . GLU A 1 91 ? 9.055 16.204 -4.300 1.00 91.56 91 GLU A O 1
ATOM 766 N N . PRO A 1 92 ? 8.701 18.277 -5.106 1.00 89.81 92 PRO A N 1
ATOM 767 C CA . PRO A 1 92 ? 8.490 17.873 -6.505 1.00 89.81 92 PRO A CA 1
ATOM 768 C C . PRO A 1 92 ? 9.585 17.011 -7.152 1.00 89.81 92 PRO A C 1
ATOM 770 O O . PRO A 1 92 ? 9.358 16.419 -8.202 1.00 89.81 92 PRO A O 1
ATOM 773 N N . PHE A 1 93 ? 10.792 16.967 -6.582 1.00 88.56 93 PHE A N 1
ATOM 774 C CA . PHE A 1 93 ? 11.899 16.160 -7.110 1.00 88.56 93 PHE A CA 1
ATOM 775 C C . PHE A 1 93 ? 11.858 14.691 -6.648 1.00 88.56 93 PHE A C 1
ATOM 777 O O . PHE A 1 93 ? 12.638 13.866 -7.138 1.00 88.56 93 PHE A O 1
ATOM 784 N N . HIS A 1 94 ? 10.976 14.352 -5.706 1.00 91.38 94 HIS A N 1
ATOM 785 C CA . HIS A 1 94 ? 10.699 12.972 -5.321 1.00 91.38 94 HIS A CA 1
ATOM 786 C C . HIS A 1 94 ? 9.686 12.324 -6.268 1.00 91.38 94 HIS A C 1
ATOM 788 O O . HIS A 1 94 ? 8.920 13.002 -6.948 1.00 91.38 94 HIS A O 1
ATOM 794 N N . THR A 1 95 ? 9.649 10.989 -6.287 1.00 93.38 95 THR A N 1
ATOM 795 C CA . THR A 1 95 ? 8.555 10.264 -6.939 1.00 93.38 95 THR A CA 1
ATOM 796 C C . THR A 1 95 ? 7.233 10.671 -6.272 1.00 93.38 95 THR A C 1
ATOM 798 O O . THR A 1 95 ? 7.123 10.538 -5.045 1.00 93.38 95 THR A O 1
ATOM 801 N N . PRO A 1 96 ? 6.241 11.161 -7.041 1.00 94.62 96 PRO A N 1
ATOM 802 C CA . PRO A 1 96 ? 5.002 11.695 -6.479 1.00 94.62 96 PRO A CA 1
ATOM 803 C C . PRO A 1 96 ? 4.055 10.599 -5.984 1.00 94.62 96 PRO A C 1
ATOM 805 O O . PRO A 1 96 ? 3.034 10.911 -5.393 1.00 94.62 96 PRO A O 1
ATOM 808 N N . LEU A 1 97 ? 4.368 9.321 -6.208 1.00 97.12 97 LEU A N 1
ATOM 809 C CA . LEU A 1 97 ? 3.545 8.195 -5.776 1.00 97.12 97 LEU A CA 1
ATOM 810 C C . LEU A 1 97 ? 4.019 7.595 -4.456 1.00 97.12 97 LEU A C 1
ATOM 812 O O . LEU A 1 97 ? 5.196 7.688 -4.097 1.00 97.12 97 LEU A O 1
ATOM 816 N N . ASN A 1 98 ? 3.086 6.949 -3.762 1.00 97.56 98 ASN A N 1
ATOM 817 C CA . ASN A 1 98 ? 3.362 6.081 -2.628 1.00 97.56 98 ASN A CA 1
ATOM 818 C C . ASN A 1 98 ? 2.453 4.834 -2.689 1.00 97.56 98 ASN A C 1
ATOM 820 O O . ASN A 1 98 ? 1.228 4.940 -2.747 1.00 97.56 98 ASN A O 1
ATOM 824 N N . SER A 1 99 ? 3.063 3.649 -2.694 1.00 97.81 99 SER A N 1
ATOM 825 C CA . SER A 1 99 ? 2.388 2.342 -2.757 1.00 97.81 99 SER A CA 1
ATOM 826 C C . SER A 1 99 ? 1.988 1.763 -1.395 1.00 97.81 99 SER A C 1
ATOM 828 O O . SER A 1 99 ? 1.672 0.578 -1.308 1.00 97.81 99 SER A O 1
ATOM 830 N N . SER A 1 100 ? 2.010 2.551 -0.317 1.00 97.81 100 SER A N 1
ATOM 831 C CA . SER A 1 100 ? 1.568 2.104 1.011 1.00 97.81 100 SER A CA 1
ATOM 832 C C . SER A 1 100 ? 0.068 1.833 1.087 1.00 97.81 100 SER A C 1
ATOM 834 O O . SER A 1 100 ? -0.371 1.126 1.987 1.00 97.81 100 SER A O 1
ATOM 836 N N . ILE A 1 101 ? -0.715 2.358 0.141 1.00 97.94 101 ILE A N 1
ATOM 837 C CA . ILE A 1 101 ? -2.123 2.009 -0.044 1.00 97.94 101 ILE A CA 1
ATOM 838 C C . ILE A 1 101 ? -2.370 1.838 -1.538 1.00 97.94 101 ILE A C 1
ATOM 840 O O . ILE A 1 101 ? -2.077 2.745 -2.319 1.00 97.94 101 ILE A O 1
ATOM 844 N N . MET A 1 102 ? -2.917 0.691 -1.936 1.00 98.44 102 MET A N 1
ATOM 845 C CA . MET A 1 102 ? -3.296 0.424 -3.327 1.00 98.44 102 MET A CA 1
ATOM 846 C C . MET A 1 102 ? -4.653 -0.276 -3.377 1.00 98.44 102 MET A C 1
ATOM 848 O O . MET A 1 102 ? -4.894 -1.169 -2.576 1.00 98.44 102 MET A O 1
ATOM 852 N N . SER A 1 103 ? -5.522 0.074 -4.322 1.00 97.88 103 SER A N 1
ATOM 853 C CA . SER A 1 103 ? -6.749 -0.683 -4.598 1.00 97.88 103 SER A CA 1
ATOM 854 C C . SER A 1 103 ? -6.869 -1.007 -6.077 1.00 97.88 103 SER A C 1
ATOM 856 O O . SER A 1 103 ? -6.404 -0.253 -6.933 1.00 97.88 103 SER A O 1
ATOM 858 N N . TRP A 1 104 ? -7.439 -2.173 -6.363 1.00 98.00 104 TRP A N 1
ATOM 859 C CA . TRP A 1 104 ? -7.736 -2.621 -7.714 1.00 98.00 104 TRP A CA 1
ATOM 860 C C . TRP A 1 104 ? -8.881 -3.637 -7.708 1.00 98.00 104 TRP A C 1
ATOM 862 O O . TRP A 1 104 ? -9.141 -4.312 -6.708 1.00 98.00 104 TRP A O 1
ATOM 872 N N . CYS A 1 105 ? -9.548 -3.757 -8.855 1.00 97.50 105 CYS A N 1
ATOM 873 C CA . CYS A 1 105 ? -10.585 -4.749 -9.112 1.00 97.50 105 CYS A CA 1
ATOM 874 C C . CYS A 1 105 ? -10.210 -5.603 -10.318 1.00 97.50 105 CYS A C 1
ATOM 876 O O . CYS A 1 105 ? -9.784 -5.069 -11.343 1.00 97.50 105 CYS A O 1
ATOM 878 N N . GLY A 1 106 ? -10.413 -6.913 -10.228 1.00 97.25 106 GLY A N 1
ATOM 879 C CA . GLY A 1 106 ? -10.129 -7.819 -11.336 1.00 97.25 106 GLY A CA 1
ATOM 880 C C . GLY A 1 106 ? -8.638 -7.910 -11.672 1.00 97.25 106 GLY A C 1
ATOM 881 O O . GLY A 1 106 ? -7.772 -7.705 -10.819 1.00 97.25 106 GLY A O 1
ATOM 882 N N . ASP A 1 107 ? -8.344 -8.268 -12.921 1.00 97.94 107 ASP A N 1
ATOM 883 C CA . ASP A 1 107 ? -7.007 -8.700 -13.319 1.00 97.94 107 ASP A CA 1
ATOM 884 C C . ASP A 1 107 ? -6.112 -7.520 -13.716 1.00 97.94 107 ASP A C 1
ATOM 886 O O . ASP A 1 107 ? -6.341 -6.851 -14.724 1.00 97.94 107 ASP A O 1
ATOM 890 N N . HIS A 1 108 ? -5.072 -7.295 -12.915 1.00 97.88 108 HIS A N 1
ATOM 891 C CA . HIS A 1 108 ? -4.007 -6.329 -13.178 1.00 97.88 108 HIS A CA 1
ATOM 892 C C . HIS A 1 108 ? -2.631 -7.015 -13.287 1.00 97.88 108 HIS A C 1
ATOM 894 O O . HIS A 1 108 ? -1.603 -6.371 -13.063 1.00 97.88 108 HIS A O 1
ATOM 900 N N . SER A 1 109 ? -2.578 -8.307 -13.649 1.00 98.19 109 SER A N 1
ATOM 901 C CA . SER A 1 109 ? -1.320 -9.069 -13.707 1.00 98.19 109 SER A CA 1
ATOM 902 C C . SER A 1 109 ? -0.280 -8.459 -14.639 1.00 98.19 109 SER A C 1
ATOM 904 O O . SER A 1 109 ? 0.905 -8.624 -14.387 1.00 98.19 109 SER A O 1
ATOM 906 N N . TYR A 1 110 ? -0.689 -7.672 -15.642 1.00 98.12 110 TYR A N 1
ATOM 907 C CA . TYR A 1 110 ? 0.222 -6.965 -16.549 1.00 98.12 110 TYR A CA 1
ATOM 908 C C . TYR A 1 110 ? 1.271 -6.100 -15.824 1.00 98.12 110 TYR A C 1
ATOM 910 O O . TYR A 1 110 ? 2.363 -5.896 -16.357 1.00 98.12 110 TYR A O 1
ATOM 918 N N . ILE A 1 111 ? 0.960 -5.601 -14.618 1.00 98.25 111 ILE A N 1
ATOM 919 C CA . ILE A 1 111 ? 1.894 -4.844 -13.771 1.00 98.25 111 ILE A CA 1
ATOM 920 C C . ILE A 1 111 ? 3.038 -5.748 -13.308 1.00 98.25 111 ILE A C 1
ATOM 922 O O . ILE A 1 111 ? 4.205 -5.374 -13.380 1.00 98.25 111 ILE A O 1
ATOM 926 N N . HIS A 1 112 ? 2.705 -6.948 -12.843 1.00 98.44 112 HIS A N 1
ATOM 927 C CA . HIS A 1 112 ? 3.688 -7.952 -12.462 1.00 98.44 112 HIS A CA 1
ATOM 928 C C . HIS A 1 112 ? 4.405 -8.518 -13.688 1.00 98.44 112 HIS A C 1
ATOM 930 O O . HIS A 1 112 ? 5.630 -8.550 -13.710 1.00 98.44 112 HIS A O 1
ATOM 936 N N . ASP A 1 113 ? 3.656 -8.927 -14.712 1.00 98.38 113 ASP A N 1
ATOM 937 C CA . ASP A 1 113 ? 4.169 -9.662 -15.868 1.00 98.38 113 ASP A CA 1
ATOM 938 C C . ASP A 1 113 ? 5.259 -8.861 -16.586 1.00 98.38 113 ASP A C 1
ATOM 940 O O . ASP A 1 113 ? 6.322 -9.403 -16.875 1.00 98.38 113 ASP A O 1
ATOM 944 N N . LYS A 1 114 ? 5.056 -7.547 -16.757 1.00 97.94 114 LYS A N 1
ATOM 945 C CA . LYS A 1 114 ? 6.067 -6.645 -17.323 1.00 97.94 114 LYS A CA 1
ATOM 946 C C . LYS A 1 114 ? 7.335 -6.583 -16.470 1.00 97.94 114 LYS A C 1
ATOM 948 O O . LYS A 1 114 ? 8.428 -6.592 -17.017 1.00 97.94 114 LYS A O 1
ATOM 953 N N . PHE A 1 115 ? 7.220 -6.497 -15.144 1.00 98.19 115 PHE A N 1
ATOM 954 C CA . PHE A 1 115 ? 8.388 -6.501 -14.253 1.00 98.19 115 PHE A CA 1
ATOM 955 C C . PHE A 1 115 ? 9.106 -7.860 -14.253 1.00 98.19 115 PHE A C 1
ATOM 957 O O . PHE A 1 115 ? 10.334 -7.918 -14.218 1.00 98.19 115 PHE A O 1
ATOM 964 N N . ALA A 1 116 ? 8.339 -8.950 -14.322 1.00 97.88 116 ALA A N 1
ATOM 965 C CA . ALA A 1 116 ? 8.826 -10.321 -14.272 1.00 97.88 116 ALA A CA 1
ATOM 966 C C . ALA A 1 116 ? 9.612 -10.751 -15.525 1.00 97.88 116 ALA A C 1
ATOM 968 O O . ALA A 1 116 ? 10.314 -11.760 -15.465 1.00 97.88 116 ALA A O 1
ATOM 969 N N . GLU A 1 117 ? 9.534 -10.000 -16.631 1.00 97.75 117 GLU A N 1
A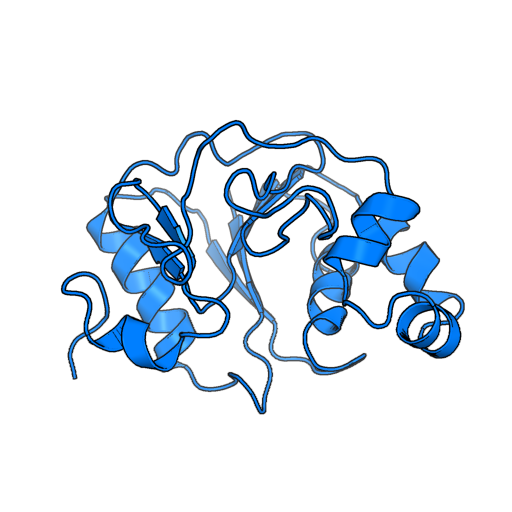TOM 970 C CA . GLU A 1 117 ? 10.335 -10.240 -17.842 1.00 97.75 117 GLU A CA 1
ATOM 971 C C . GLU A 1 117 ? 11.847 -10.142 -17.578 1.00 97.75 117 GLU A C 1
ATOM 973 O O . GLU A 1 117 ? 12.612 -10.962 -18.087 1.00 97.75 117 GLU A O 1
ATOM 978 N N . ASP A 1 118 ? 12.275 -9.159 -16.777 1.00 97.81 118 ASP A N 1
ATOM 979 C CA . ASP A 1 118 ? 13.673 -8.974 -16.361 1.00 97.81 118 ASP A CA 1
ATOM 980 C C . ASP A 1 118 ? 13.745 -8.222 -15.010 1.00 97.81 118 ASP A C 1
ATOM 982 O O . ASP A 1 118 ? 13.977 -7.004 -14.970 1.00 97.81 118 ASP A O 1
ATOM 986 N N . PRO A 1 119 ? 13.508 -8.920 -13.880 1.00 97.50 119 PRO A N 1
ATOM 987 C CA . PRO A 1 119 ? 13.451 -8.298 -12.558 1.00 97.50 119 PRO A CA 1
ATOM 988 C C . PRO A 1 119 ? 14.742 -7.567 -12.189 1.00 97.50 119 PRO A C 1
ATOM 990 O O . PRO A 1 119 ? 14.687 -6.458 -11.663 1.00 97.50 119 PRO A O 1
ATOM 993 N N . ASP A 1 120 ? 15.903 -8.143 -12.515 1.00 97.50 120 ASP A N 1
ATOM 994 C CA . ASP A 1 120 ? 17.207 -7.550 -12.211 1.00 97.50 120 ASP A CA 1
ATOM 995 C C . ASP A 1 120 ? 17.384 -6.216 -12.949 1.00 97.50 120 ASP A C 1
ATOM 997 O O . ASP A 1 120 ? 17.777 -5.210 -12.345 1.00 97.50 120 ASP A O 1
ATOM 1001 N N . TYR A 1 121 ? 17.029 -6.166 -14.239 1.00 97.69 121 TYR A N 1
ATOM 1002 C CA . TYR A 1 121 ? 17.028 -4.921 -15.004 1.00 97.69 121 TYR A CA 1
ATOM 1003 C C . TYR A 1 121 ? 16.098 -3.875 -14.386 1.00 97.69 121 TYR A C 1
ATOM 1005 O O . TYR A 1 121 ? 16.505 -2.723 -14.203 1.00 97.69 121 TYR A O 1
ATOM 1013 N N . TYR A 1 122 ? 14.863 -4.251 -14.045 1.00 98.12 122 TYR A N 1
ATOM 1014 C CA . TYR A 1 122 ? 13.888 -3.311 -13.496 1.00 98.12 122 TYR A CA 1
ATOM 1015 C C . TYR A 1 122 ? 14.261 -2.816 -12.099 1.00 98.12 122 TYR A C 1
ATOM 1017 O O . TYR A 1 122 ? 14.097 -1.626 -11.826 1.00 98.12 122 TYR A O 1
ATOM 1025 N N . MET A 1 123 ? 14.828 -3.668 -11.246 1.00 97.44 123 MET A N 1
ATOM 1026 C CA . MET A 1 123 ? 15.321 -3.284 -9.920 1.00 97.44 123 MET A CA 1
ATOM 1027 C C . MET A 1 123 ? 16.509 -2.321 -10.006 1.00 97.44 123 MET A C 1
ATOM 1029 O O . MET A 1 123 ? 16.605 -1.390 -9.204 1.00 97.44 123 MET A O 1
ATOM 1033 N N . VAL A 1 124 ? 17.395 -2.490 -10.995 1.00 97.25 124 VAL A N 1
ATOM 1034 C CA . VAL A 1 124 ? 18.498 -1.547 -11.251 1.00 97.25 124 VAL A CA 1
ATOM 1035 C C . VAL A 1 124 ? 17.972 -0.235 -11.839 1.00 97.25 124 VAL A C 1
ATOM 1037 O O . VAL A 1 124 ? 18.339 0.851 -11.379 1.00 97.25 124 VAL A O 1
ATOM 1040 N N . LYS A 1 125 ? 17.091 -0.311 -12.843 1.00 97.75 125 LYS A N 1
ATOM 1041 C CA . LYS A 1 125 ? 16.499 0.858 -13.512 1.00 97.75 125 LYS A CA 1
ATOM 1042 C C . LYS A 1 125 ? 15.688 1.714 -12.538 1.00 97.75 125 LYS A C 1
ATOM 1044 O O . LYS A 1 125 ? 15.805 2.940 -12.570 1.00 97.75 125 LYS A O 1
ATOM 1049 N N . TYR A 1 126 ? 14.917 1.071 -11.666 1.00 97.25 126 TYR A N 1
ATOM 1050 C CA . TYR A 1 126 ? 14.020 1.690 -10.691 1.00 97.25 126 TYR A CA 1
ATOM 1051 C C . TYR A 1 126 ? 14.504 1.522 -9.263 1.00 97.25 126 TYR A C 1
ATOM 1053 O O . TYR A 1 126 ? 13.722 1.248 -8.365 1.00 97.25 126 TYR A O 1
ATOM 1061 N N . HIS A 1 127 ? 15.797 1.751 -9.041 1.00 94.44 127 HIS A N 1
ATOM 1062 C CA . HIS A 1 127 ? 16.462 1.628 -7.742 1.00 94.44 127 HIS A CA 1
ATOM 1063 C C . HIS A 1 127 ? 15.805 2.404 -6.581 1.00 94.44 127 HIS A C 1
ATOM 1065 O O . HIS A 1 127 ? 16.123 2.128 -5.425 1.00 94.44 127 HIS A O 1
ATOM 1071 N N . LYS A 1 128 ? 14.902 3.364 -6.845 1.00 93.38 128 LYS A N 1
ATOM 1072 C CA . LYS A 1 128 ? 14.105 4.040 -5.805 1.00 93.38 128 LYS A CA 1
ATOM 1073 C C . LYS A 1 128 ? 12.925 3.203 -5.289 1.00 93.38 128 LYS A C 1
ATOM 1075 O O . LYS A 1 128 ? 12.293 3.611 -4.318 1.00 93.38 128 LYS A O 1
ATOM 1080 N N . GLY A 1 129 ? 12.632 2.058 -5.904 1.00 95.50 129 GLY A N 1
ATOM 1081 C CA . GLY A 1 129 ? 11.581 1.123 -5.507 1.00 95.50 129 GLY A CA 1
ATOM 1082 C C . GLY A 1 129 ? 10.373 1.112 -6.445 1.00 95.50 129 GLY A C 1
ATOM 1083 O O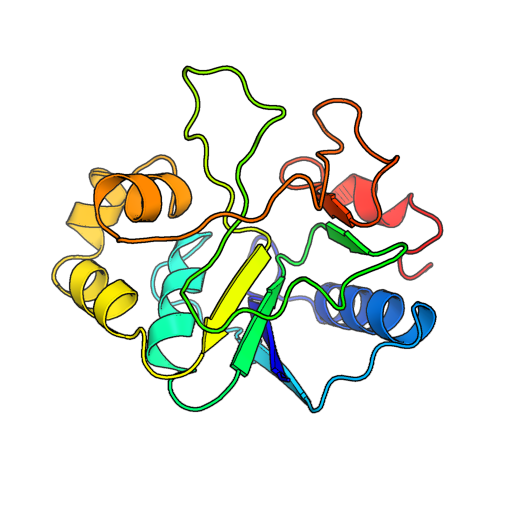 . GLY A 1 129 ? 10.355 1.757 -7.497 1.00 95.50 129 GLY A O 1
ATOM 1084 N N . ILE A 1 130 ? 9.330 0.382 -6.038 1.00 97.44 130 ILE A N 1
ATOM 1085 C CA . ILE A 1 130 ? 8.162 0.128 -6.895 1.00 97.44 130 ILE A CA 1
ATOM 1086 C C . ILE A 1 130 ? 7.359 1.383 -7.240 1.00 97.44 130 ILE A C 1
ATOM 1088 O O . ILE A 1 130 ? 6.749 1.429 -8.302 1.00 97.44 130 ILE A O 1
ATOM 1092 N N . ASP A 1 131 ? 7.394 2.416 -6.394 1.00 97.75 131 ASP A N 1
ATOM 1093 C CA . ASP A 1 131 ? 6.700 3.678 -6.661 1.00 97.75 131 ASP A CA 1
ATOM 1094 C C . ASP A 1 131 ? 7.232 4.317 -7.951 1.00 97.75 131 ASP A C 1
ATOM 1096 O O . ASP A 1 131 ? 6.470 4.865 -8.744 1.00 97.75 131 ASP A O 1
ATOM 1100 N N . GLU A 1 132 ? 8.549 4.234 -8.182 1.00 97.62 132 GLU A N 1
ATOM 1101 C CA . GLU A 1 132 ? 9.177 4.763 -9.393 1.00 97.62 132 GLU A CA 1
ATOM 1102 C C . GLU A 1 132 ? 8.864 3.898 -10.618 1.00 97.62 132 GLU A C 1
ATOM 1104 O O . GLU A 1 132 ? 8.621 4.447 -11.695 1.00 97.62 132 GLU A O 1
ATOM 1109 N N . TYR A 1 133 ? 8.835 2.572 -10.448 1.00 98.25 133 TYR A N 1
ATOM 1110 C CA . TYR A 1 133 ? 8.408 1.641 -11.493 1.00 98.25 133 TYR A CA 1
ATOM 1111 C C . TYR A 1 133 ? 6.979 1.952 -11.948 1.00 98.25 133 TYR A C 1
ATOM 1113 O O . TYR A 1 133 ? 6.760 2.223 -13.128 1.00 98.25 133 TYR A O 1
ATOM 1121 N N . ILE A 1 134 ? 6.027 2.007 -11.012 1.00 98.44 134 ILE A N 1
ATOM 1122 C CA . ILE A 1 134 ? 4.619 2.299 -11.304 1.00 98.44 134 ILE A CA 1
ATOM 1123 C C . ILE A 1 134 ? 4.488 3.666 -11.978 1.00 98.44 134 ILE A C 1
ATOM 1125 O O . ILE A 1 134 ? 3.870 3.764 -13.034 1.00 98.44 134 ILE A O 1
ATOM 1129 N N . TYR A 1 135 ? 5.143 4.696 -11.430 1.00 97.88 135 TYR A N 1
ATOM 1130 C CA . TYR A 1 135 ? 5.089 6.056 -11.969 1.00 97.88 135 TYR A CA 1
ATOM 1131 C C . TYR A 1 135 ? 5.532 6.151 -13.436 1.00 97.88 135 TYR A C 1
ATOM 1133 O O . TYR A 1 135 ? 5.010 6.969 -14.191 1.00 97.88 135 TYR A O 1
ATOM 1141 N N . LYS A 1 136 ? 6.521 5.345 -13.840 1.00 97.69 136 LYS A N 1
ATOM 1142 C CA . LYS A 1 136 ? 7.138 5.435 -15.171 1.00 97.69 136 LYS A CA 1
ATOM 1143 C C . LYS A 1 136 ? 6.605 4.422 -16.178 1.00 97.69 136 LYS A C 1
ATOM 1145 O O . LYS A 1 136 ? 6.755 4.658 -17.374 1.00 97.69 136 LYS A O 1
ATOM 1150 N N . GLU A 1 137 ? 6.056 3.297 -15.728 1.00 97.56 137 GLU A N 1
ATOM 1151 C CA . GLU A 1 137 ? 5.783 2.146 -16.597 1.00 97.56 137 GLU A CA 1
ATOM 1152 C C . GLU A 1 137 ? 4.318 1.718 -16.653 1.00 97.56 137 GLU A C 1
ATOM 1154 O O . GLU A 1 137 ? 3.978 0.942 -17.553 1.00 97.56 137 GLU A O 1
ATOM 1159 N N . ILE A 1 138 ? 3.487 2.170 -15.710 1.00 98.12 138 ILE A N 1
ATOM 1160 C CA . ILE A 1 138 ? 2.140 1.650 -15.463 1.00 98.12 138 ILE A CA 1
ATOM 1161 C C . ILE A 1 138 ? 1.120 2.789 -15.538 1.00 98.12 138 ILE A C 1
ATOM 1163 O O . ILE A 1 138 ? 1.382 3.900 -15.090 1.00 98.12 138 ILE A O 1
ATOM 1167 N N . GLU A 1 139 ? -0.055 2.516 -16.103 1.00 97.44 139 GLU A N 1
ATOM 1168 C CA . GLU A 1 139 ? -1.204 3.420 -16.008 1.00 97.44 139 GLU A CA 1
ATOM 1169 C C . GLU A 1 139 ? -1.875 3.249 -14.642 1.00 97.44 139 GLU A C 1
ATOM 1171 O O . GLU A 1 139 ? -2.147 2.123 -14.219 1.00 97.44 139 GLU A O 1
ATOM 1176 N N . TYR A 1 140 ? -2.124 4.358 -13.953 1.00 97.88 140 TYR A N 1
ATOM 1177 C CA . TYR A 1 140 ? -2.673 4.372 -12.603 1.00 97.88 140 TYR A CA 1
ATOM 1178 C C . TYR A 1 140 ? -3.599 5.574 -12.399 1.00 97.88 140 TYR A C 1
ATOM 1180 O O . TYR A 1 140 ? -3.473 6.603 -13.064 1.00 97.88 140 TYR A O 1
ATOM 1188 N N . GLU A 1 141 ? -4.486 5.455 -11.420 1.00 98.12 141 GLU A N 1
ATOM 1189 C CA . GLU A 1 141 ? -5.226 6.568 -10.827 1.00 98.12 141 GLU A CA 1
ATOM 1190 C C . GLU A 1 141 ? -4.633 6.903 -9.454 1.00 98.12 141 GLU A C 1
ATOM 1192 O O . GLU A 1 141 ? -3.921 6.095 -8.848 1.00 98.12 141 GLU A O 1
ATOM 1197 N N . THR A 1 142 ? -4.944 8.083 -8.921 1.00 97.69 142 THR A N 1
ATOM 1198 C CA . THR A 1 142 ? -4.549 8.437 -7.555 1.00 97.69 142 THR A CA 1
ATOM 1199 C C . THR A 1 142 ? -5.735 8.823 -6.703 1.00 97.69 142 THR A C 1
ATOM 1201 O O . THR A 1 142 ? -6.624 9.535 -7.168 1.00 97.69 142 THR A O 1
ATOM 1204 N N . TYR A 1 143 ? -5.698 8.431 -5.432 1.00 95.75 143 TYR A N 1
ATOM 1205 C CA . TYR A 1 143 ? -6.600 9.006 -4.442 1.00 95.75 143 TYR A CA 1
ATOM 1206 C C . TYR A 1 143 ? -6.388 10.519 -4.328 1.00 95.75 143 TYR A C 1
ATOM 1208 O O . TYR A 1 143 ? -5.296 11.043 -4.580 1.00 95.75 143 TYR A O 1
ATOM 1216 N N . GLU A 1 144 ? -7.426 11.214 -3.865 1.00 91.38 144 GLU A N 1
ATOM 1217 C CA . GLU A 1 144 ? -7.258 12.544 -3.288 1.00 91.38 144 GLU A CA 1
ATOM 1218 C C . GLU A 1 144 ? -6.459 12.462 -1.965 1.00 91.38 144 GLU A C 1
ATOM 1220 O O . GLU A 1 144 ? -5.780 11.476 -1.661 1.00 91.38 144 GLU A O 1
ATOM 1225 N N . LYS A 1 145 ? -6.508 13.512 -1.143 1.00 92.31 145 LYS A N 1
ATOM 1226 C CA . LYS A 1 145 ? -5.834 13.524 0.158 1.00 92.31 145 LYS A CA 1
ATOM 1227 C C . LYS A 1 145 ? -6.582 12.624 1.145 1.00 92.31 145 LYS A C 1
ATOM 1229 O O . LYS A 1 145 ? -7.486 13.082 1.832 1.00 92.31 145 LYS A O 1
ATOM 1234 N N . VAL A 1 146 ? -6.200 11.349 1.195 1.00 93.06 146 VAL A N 1
ATOM 1235 C CA . VAL A 1 146 ? -6.773 10.334 2.105 1.00 93.06 146 VAL A CA 1
ATOM 1236 C C . VAL A 1 146 ? -5.853 9.974 3.275 1.00 93.06 146 VAL A C 1
ATOM 1238 O O . VAL A 1 146 ? -6.304 9.381 4.248 1.00 93.06 146 VAL A O 1
ATOM 1241 N N . CYS A 1 147 ? -4.574 10.343 3.195 1.00 95.38 147 CYS A N 1
ATOM 1242 C CA . CYS A 1 147 ? -3.588 10.124 4.248 1.00 95.38 147 CYS A CA 1
ATOM 1243 C C . CYS A 1 147 ? -2.548 11.246 4.279 1.00 95.38 147 CYS A C 1
ATOM 1245 O O . CYS A 1 147 ? -2.397 11.988 3.298 1.00 95.38 147 CYS A O 1
ATOM 1247 N N . ASP A 1 148 ? -1.818 11.322 5.385 1.00 95.81 148 ASP A N 1
ATOM 1248 C CA . ASP A 1 148 ? -0.612 12.129 5.541 1.00 95.81 148 ASP A CA 1
ATOM 1249 C C . ASP A 1 148 ? 0.593 11.242 5.910 1.00 95.81 148 ASP A C 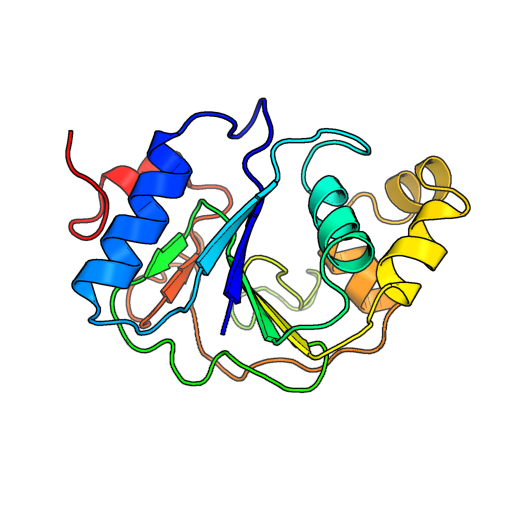1
ATOM 1251 O O . ASP A 1 148 ? 0.505 10.011 5.956 1.00 95.81 148 ASP A O 1
ATOM 1255 N N . SER A 1 149 ? 1.758 11.859 6.118 1.00 97.00 149 SER A N 1
ATOM 1256 C CA . SER A 1 149 ? 2.974 11.136 6.484 1.00 97.00 149 SER A CA 1
ATOM 1257 C C . SER A 1 149 ? 3.575 11.665 7.773 1.00 97.00 149 SER A C 1
ATOM 1259 O O . SER A 1 149 ? 3.903 12.848 7.880 1.00 97.00 149 SER A O 1
ATOM 1261 N N . TYR A 1 150 ? 3.808 10.757 8.721 1.00 97.06 150 TYR A N 1
ATOM 1262 C CA . TYR A 1 150 ? 4.380 11.063 10.029 1.00 97.06 150 TYR A CA 1
ATOM 1263 C C . TYR A 1 150 ? 5.721 11.801 9.917 1.00 97.06 150 TYR A C 1
ATOM 1265 O O . TYR A 1 150 ? 5.947 12.812 10.576 1.00 97.06 150 TYR A O 1
ATOM 1273 N N . VAL A 1 151 ? 6.606 11.354 9.017 1.00 95.44 151 VAL A N 1
ATOM 1274 C CA . VAL A 1 151 ? 7.940 11.963 8.853 1.00 95.44 151 VAL A CA 1
ATOM 1275 C C . VAL A 1 151 ? 7.901 13.374 8.249 1.00 95.44 151 VAL A C 1
ATOM 1277 O O . VAL A 1 151 ? 8.906 14.079 8.289 1.00 95.44 151 VAL A O 1
ATOM 1280 N N . TYR A 1 152 ? 6.745 13.797 7.731 1.00 95.19 152 TYR A N 1
ATOM 1281 C CA . TYR A 1 152 ? 6.478 15.150 7.239 1.00 95.19 152 TYR A CA 1
ATOM 1282 C C . TYR A 1 152 ? 5.558 15.946 8.183 1.00 95.19 152 TYR A C 1
ATOM 1284 O O . TYR A 1 152 ? 4.993 16.959 7.778 1.00 95.19 152 TYR A O 1
ATOM 1292 N N . GLY A 1 153 ? 5.420 15.513 9.443 1.00 94.88 153 GLY A N 1
ATOM 1293 C CA . GLY A 1 153 ? 4.599 16.190 10.452 1.00 94.88 153 GLY A CA 1
ATOM 1294 C C . GLY A 1 153 ? 3.107 15.857 10.385 1.00 94.88 153 GLY A C 1
ATOM 1295 O O . GLY A 1 153 ? 2.306 16.635 10.890 1.00 94.88 153 GLY A O 1
ATOM 1296 N N . GLY A 1 154 ? 2.743 14.743 9.741 1.00 94.25 154 GLY A N 1
ATOM 1297 C CA . GLY A 1 154 ? 1.380 14.208 9.727 1.00 94.25 154 GLY A CA 1
ATOM 1298 C C . GLY A 1 154 ? 0.925 13.632 11.073 1.00 94.25 154 GLY A C 1
ATOM 1299 O O . GLY A 1 154 ? 1.620 13.746 12.084 1.00 94.25 154 GLY A O 1
ATOM 1300 N N . GLY A 1 155 ? -0.238 12.981 11.068 1.00 92.06 155 GLY A N 1
ATOM 1301 C CA . GLY A 1 155 ? -0.929 12.492 12.265 1.00 92.06 155 GLY A CA 1
ATOM 1302 C C . GLY A 1 155 ? -2.335 13.064 12.455 1.00 92.06 155 GLY A C 1
ATOM 1303 O O . GLY A 1 155 ? -2.969 12.773 13.466 1.00 92.06 155 GLY A O 1
ATOM 1304 N N . GLU A 1 156 ? -2.825 13.878 11.518 1.00 89.62 156 GLU A N 1
ATOM 1305 C CA . GLU A 1 156 ? -4.138 14.535 11.615 1.00 89.62 156 GLU A CA 1
ATOM 1306 C C . GLU A 1 156 ? -5.191 13.876 10.716 1.00 89.62 156 GLU A C 1
ATOM 1308 O O . GLU A 1 156 ? -6.395 14.059 10.916 1.00 89.62 156 GLU A O 1
ATOM 1313 N N . MET A 1 157 ? -4.752 13.121 9.708 1.00 92.50 157 MET A N 1
ATOM 1314 C CA . MET A 1 157 ? -5.637 12.446 8.764 1.00 92.50 157 MET A CA 1
ATOM 1315 C C . MET A 1 157 ? -6.115 11.076 9.280 1.00 92.50 157 MET A C 1
ATOM 1317 O O . MET A 1 157 ? -5.473 10.491 10.149 1.00 92.50 157 MET A O 1
ATOM 1321 N N . PRO A 1 158 ? -7.210 10.523 8.708 1.00 92.19 158 PRO A N 1
ATOM 1322 C CA . PRO A 1 158 ? -7.731 9.194 9.059 1.00 92.19 158 PRO A CA 1
ATOM 1323 C C . PRO A 1 158 ? -6.718 8.046 8.933 1.00 92.19 158 PRO A C 1
ATOM 1325 O O . PRO A 1 158 ? -6.914 6.959 9.486 1.00 92.19 158 PRO A O 1
ATOM 1328 N N . ILE A 1 159 ? -5.685 8.265 8.118 1.00 95.12 159 ILE A N 1
ATOM 1329 C CA . ILE A 1 159 ? -4.586 7.340 7.903 1.00 95.12 159 ILE A CA 1
ATOM 1330 C C . ILE A 1 159 ? -3.280 8.128 7.917 1.00 95.12 159 ILE A C 1
ATOM 1332 O O . ILE A 1 159 ? -3.146 9.125 7.203 1.00 95.12 159 ILE A O 1
ATOM 1336 N N . THR A 1 160 ? -2.311 7.621 8.669 1.00 96.81 160 THR A N 1
ATOM 1337 C CA . THR A 1 160 ? -0.978 8.215 8.805 1.00 96.81 160 THR A CA 1
ATOM 1338 C C . THR A 1 160 ? 0.064 7.187 8.405 1.00 96.81 160 THR A C 1
ATOM 1340 O O . THR A 1 160 ? 0.131 6.104 8.992 1.00 96.81 160 THR A O 1
ATOM 1343 N N . LEU A 1 161 ? 0.901 7.515 7.423 1.00 97.38 161 LEU A N 1
ATOM 1344 C CA . LEU A 1 161 ? 1.975 6.628 6.979 1.00 97.38 161 LEU A CA 1
ATOM 1345 C C . LEU A 1 161 ? 3.253 6.879 7.784 1.00 97.38 161 LEU A C 1
ATOM 1347 O O . LEU A 1 161 ? 3.757 8.009 7.818 1.00 97.38 161 LEU A O 1
ATOM 1351 N N . TYR A 1 162 ? 3.810 5.830 8.391 1.00 96.62 162 TYR A N 1
ATOM 1352 C CA . TYR A 1 162 ? 5.063 5.920 9.141 1.00 96.62 162 TYR A CA 1
ATOM 1353 C C . TYR A 1 162 ? 6.278 5.634 8.259 1.00 96.62 162 TYR A C 1
ATOM 1355 O O . TYR A 1 162 ? 7.304 6.290 8.449 1.00 96.62 162 TYR A O 1
ATOM 1363 N N . ASN A 1 163 ? 6.177 4.727 7.277 1.00 91.00 163 ASN A N 1
ATOM 1364 C CA . ASN A 1 163 ? 7.256 4.382 6.340 1.00 91.00 163 ASN A CA 1
ATOM 1365 C C . ASN A 1 163 ? 8.615 4.203 7.070 1.00 91.00 163 ASN A C 1
ATOM 1367 O O . ASN A 1 163 ? 8.847 3.273 7.840 1.00 91.00 163 ASN A O 1
ATOM 1371 N N . HIS A 1 164 ? 9.527 5.167 6.912 1.00 88.31 164 HIS A N 1
ATOM 1372 C CA . HIS A 1 164 ? 10.857 5.164 7.531 1.00 88.31 164 HIS A CA 1
ATOM 1373 C C . HIS A 1 164 ? 10.871 5.313 9.066 1.00 88.31 164 HIS A C 1
ATOM 1375 O O . HIS A 1 164 ? 11.940 5.234 9.666 1.00 88.31 164 HIS A O 1
ATOM 1381 N N . ALA A 1 165 ? 9.719 5.527 9.702 1.00 93.62 165 ALA A N 1
ATOM 1382 C CA . ALA A 1 165 ? 9.558 5.676 11.146 1.00 93.62 165 ALA A CA 1
ATOM 1383 C C . ALA A 1 165 ? 8.741 4.540 11.786 1.00 93.62 165 ALA A C 1
ATOM 1385 O O . ALA A 1 165 ? 8.155 4.751 12.841 1.00 93.62 165 ALA A O 1
ATOM 1386 N N . ARG A 1 166 ? 8.691 3.340 11.188 1.00 91.69 166 ARG A N 1
ATOM 1387 C CA . ARG A 1 166 ? 7.859 2.215 11.670 1.00 91.69 166 ARG A CA 1
ATOM 1388 C C . ARG A 1 166 ? 7.972 1.907 13.170 1.00 91.69 166 ARG A C 1
ATOM 1390 O O . ARG A 1 166 ? 6.984 1.529 13.778 1.00 91.69 166 ARG A O 1
ATOM 1397 N N . ASP A 1 167 ? 9.142 2.092 13.786 1.00 91.31 167 ASP A N 1
ATOM 1398 C CA . ASP A 1 167 ? 9.334 1.796 15.214 1.00 91.31 167 ASP A CA 1
ATOM 1399 C C . ASP A 1 167 ? 8.533 2.764 16.106 1.00 91.31 167 ASP A C 1
ATOM 1401 O O . ASP A 1 167 ? 8.186 2.431 17.234 1.00 91.31 167 ASP A O 1
ATOM 1405 N N . LYS A 1 168 ? 8.193 3.951 15.582 1.00 94.00 168 LYS A N 1
ATOM 1406 C CA . LYS A 1 168 ? 7.339 4.956 16.231 1.00 94.00 168 LYS A CA 1
ATOM 1407 C C . LYS A 1 168 ? 5.855 4.639 16.150 1.00 94.00 168 LYS A C 1
ATOM 1409 O O . LYS A 1 168 ? 5.070 5.277 16.842 1.00 94.00 168 LYS A O 1
ATOM 1414 N N . LEU A 1 169 ? 5.469 3.671 15.324 1.00 94.25 169 LEU A N 1
ATOM 1415 C CA . LEU A 1 169 ? 4.075 3.278 15.167 1.00 94.25 169 LEU A CA 1
ATOM 1416 C C . LEU A 1 169 ? 3.491 2.784 16.495 1.00 94.25 169 LEU A C 1
ATOM 1418 O O . LEU A 1 169 ? 2.384 3.170 16.854 1.00 94.25 169 LEU A O 1
ATOM 1422 N N . TRP A 1 170 ? 4.275 2.009 17.249 1.00 93.88 170 TRP A N 1
ATOM 1423 C CA . TRP A 1 170 ? 3.887 1.425 18.539 1.00 93.88 170 TRP A CA 1
ATOM 1424 C C . TRP A 1 170 ? 3.705 2.453 19.665 1.00 93.88 170 TRP A C 1
ATOM 1426 O O . TRP A 1 170 ? 3.192 2.128 20.730 1.00 93.88 170 TRP A O 1
ATOM 1436 N N . GLU A 1 171 ? 4.121 3.706 19.451 1.00 92.69 171 GLU A N 1
ATOM 1437 C CA . GLU A 1 171 ? 3.877 4.805 20.393 1.00 92.69 171 GLU A CA 1
ATOM 1438 C C . GLU A 1 171 ? 2.460 5.392 20.226 1.00 92.69 171 GLU A C 1
ATOM 1440 O O . GLU A 1 171 ? 1.995 6.131 21.094 1.00 92.69 171 GLU A O 1
ATOM 1445 N N . HIS A 1 172 ? 1.760 5.082 19.125 1.00 91.81 172 HIS A N 1
ATOM 1446 C CA . HIS A 1 172 ? 0.416 5.592 18.856 1.00 91.81 172 HIS A CA 1
ATOM 1447 C C . HIS A 1 172 ? -0.648 4.776 19.598 1.00 91.81 172 HIS A C 1
ATOM 1449 O O . HIS A 1 172 ? -0.684 3.551 19.505 1.00 91.81 172 HIS A O 1
ATOM 1455 N N . GLU A 1 173 ? -1.613 5.454 20.222 1.00 89.81 173 GLU A N 1
ATOM 1456 C CA . GLU A 1 173 ? -2.707 4.840 21.002 1.00 89.81 173 GLU A CA 1
ATOM 1457 C C . GLU A 1 173 ? -3.645 3.904 20.215 1.00 89.81 173 GLU A C 1
ATOM 1459 O O . GLU A 1 173 ? -4.445 3.191 20.812 1.00 89.81 173 GLU A O 1
ATOM 1464 N N . CYS A 1 174 ? -3.570 3.918 18.880 1.00 87.94 174 CYS A N 1
ATOM 1465 C CA . CYS A 1 174 ? -4.383 3.072 18.005 1.00 87.94 174 CYS A CA 1
ATOM 1466 C C . CYS A 1 174 ? -3.663 1.773 17.642 1.00 87.94 174 CYS A C 1
ATOM 1468 O O . CYS A 1 174 ? -4.287 0.872 17.085 1.00 87.94 174 CYS A O 1
ATOM 1470 N N . SER A 1 175 ? -2.357 1.698 17.901 1.00 89.31 175 SER A N 1
ATOM 1471 C CA . SER A 1 175 ? -1.598 0.473 17.713 1.00 89.31 175 SER A CA 1
ATOM 1472 C C . SER A 1 175 ? -1.909 -0.523 18.829 1.00 89.31 175 SER A C 1
ATOM 1474 O O . SER A 1 175 ? -2.369 -0.147 19.910 1.00 89.31 175 SER A O 1
ATOM 1476 N N . LEU A 1 176 ? -1.660 -1.805 18.570 1.00 89.38 176 LEU A N 1
ATOM 1477 C CA . LEU A 1 176 ? -1.663 -2.816 19.617 1.00 89.38 176 LEU A CA 1
ATOM 1478 C C . LEU A 1 176 ? -0.656 -2.419 20.700 1.00 89.38 176 LEU A C 1
ATOM 1480 O O . LEU A 1 176 ? 0.541 -2.316 20.436 1.00 89.38 176 LEU A O 1
ATOM 1484 N N . SER A 1 177 ? -1.152 -2.219 21.918 1.00 70.00 177 SER A N 1
ATOM 1485 C CA . SER A 1 177 ? -0.309 -2.097 23.102 1.00 70.00 177 SER A CA 1
ATOM 1486 C C . SER A 1 177 ? 0.301 -3.456 23.448 1.00 70.00 177 SER A C 1
ATOM 1488 O O . SER A 1 177 ? -0.403 -4.468 23.388 1.00 70.00 177 SER A O 1
ATOM 1490 N N . GLU A 1 178 ? 1.573 -3.466 23.853 1.00 52.16 178 GLU A N 1
ATOM 1491 C CA . GLU A 1 178 ? 2.177 -4.609 24.559 1.00 52.16 178 GLU A CA 1
ATOM 1492 C C . GLU A 1 178 ? 1.426 -4.964 25.854 1.00 52.16 178 GLU A C 1
ATOM 1494 O O . GLU A 1 178 ? 0.926 -4.039 26.541 1.00 52.16 178 GLU A O 1
#

Foldseek 3Di:
DEEEEEAEPDVGVDCQLVVQVVLQCVVQVHDDDYYHYHHDDDLDDQAVVLCCLVPPAAAKYKYAYSLKHQQYDDPVQTDAFWEFAQQVLDDPVDLRTDRRIIIHHHHPNVSSVVCVVDVPVLCVVPVVHVSSVCSPPHDYHYDDCQEHEVVSVDDPHSMYGDVVNSVCSQVDPSGDDD